Protein AF-A0A231NSI4-F1 (afdb_monomer_lite)

Sequence (99 aa):
MSEAALIKPPKPNGQDPNAVTQKIDQLQQLLDQENLELMEVIAHQLKGIFEGMNAEELKNLVFKMELAIRKSRIGAVSEYLEQIAAIWYAQKAGAAREN

Radius of gyration: 16.17 Å; chains: 1; bounding box: 35×53×41 Å

Secondary structure (DSSP, 8-state):
-------PPPP--S--HHHHHHHHHHHHHHHHTT-HHHHHHHHHHHHHHHHHTT-HHHHHHHHHHHHHHTTT-HHHHHHHHHHHHHHHHHHHHHHTT--

Foldseek 3Di:
DDDPPPPDPPDPQADDLVLLVVLLVVLVVCLVVLVLVVNLVSLVVNLVSCVNVVVVVLNVLSVQLSVCSVVSVSVSVVVSSVVSVVVSVVVVVVVVVVD

Structure (mmCIF, N/CA/C/O backbone):
data_AF-A0A231NSI4-F1
#
_entry.id   AF-A0A231NSI4-F1
#
loop_
_atom_site.group_PDB
_atom_site.id
_atom_site.type_symbol
_atom_site.label_atom_id
_atom_site.label_alt_id
_atom_site.label_comp_id
_atom_site.label_asym_id
_atom_site.label_entity_id
_atom_site.label_seq_id
_atom_site.pdbx_PDB_ins_code
_atom_site.Cartn_x
_atom_site.Cartn_y
_atom_site.Cartn_z
_atom_site.occupancy
_atom_site.B_iso_or_equiv
_atom_site.auth_seq_id
_atom_site.auth_comp_id
_atom_site.auth_asym_id
_atom_site.auth_atom_id
_atom_site.pdbx_PDB_model_num
ATOM 1 N N . MET A 1 1 ? 21.210 -46.634 2.174 1.00 45.59 1 MET A N 1
ATOM 2 C CA . MET A 1 1 ? 21.151 -45.366 2.927 1.00 45.59 1 MET A CA 1
ATOM 3 C C . MET A 1 1 ? 21.383 -44.244 1.926 1.00 45.59 1 MET A C 1
ATOM 5 O O . MET A 1 1 ? 22.528 -43.893 1.686 1.00 45.59 1 MET A O 1
ATOM 9 N N . SER A 1 2 ? 20.340 -43.787 1.237 1.00 47.34 2 SER A N 1
ATOM 10 C CA . SER A 1 2 ? 20.432 -42.657 0.308 1.00 47.34 2 SER A CA 1
ATOM 11 C C . SER A 1 2 ? 19.874 -41.425 1.003 1.00 47.34 2 SER A C 1
ATOM 13 O O . SER A 1 2 ? 18.724 -41.396 1.433 1.00 47.34 2 SER A O 1
ATOM 15 N N . GLU A 1 3 ? 20.758 -40.452 1.164 1.00 48.81 3 GLU A N 1
ATOM 16 C CA . GLU A 1 3 ? 20.540 -39.143 1.753 1.00 48.81 3 GLU A CA 1
ATOM 17 C C . GLU A 1 3 ? 19.424 -38.429 0.980 1.00 48.81 3 GLU A C 1
ATOM 19 O O . GLU A 1 3 ? 19.590 -38.037 -0.176 1.00 48.81 3 GLU A O 1
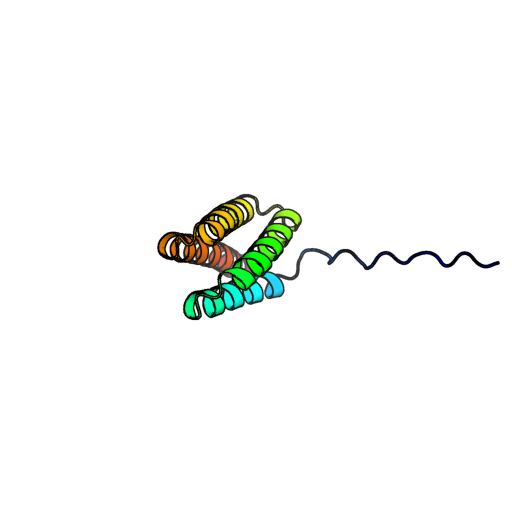ATOM 24 N N . ALA A 1 4 ? 18.242 -38.334 1.593 1.00 51.47 4 ALA A N 1
ATOM 25 C CA . ALA A 1 4 ? 17.148 -37.533 1.075 1.00 51.47 4 ALA A CA 1
ATOM 26 C C . ALA A 1 4 ? 17.568 -36.066 1.193 1.00 51.47 4 ALA A C 1
ATOM 28 O O . ALA A 1 4 ? 17.401 -35.440 2.240 1.00 51.47 4 ALA A O 1
ATOM 29 N N . ALA A 1 5 ? 18.174 -35.547 0.125 1.00 49.06 5 ALA A N 1
ATOM 30 C CA . ALA A 1 5 ? 18.454 -34.134 -0.027 1.00 49.06 5 ALA A CA 1
ATOM 31 C C . ALA A 1 5 ? 17.152 -33.368 0.228 1.00 49.06 5 ALA A C 1
ATOM 33 O O . ALA A 1 5 ? 16.197 -33.454 -0.546 1.00 49.06 5 ALA A O 1
ATOM 34 N N . LEU A 1 6 ? 17.110 -32.665 1.359 1.00 48.22 6 LEU A N 1
ATOM 35 C CA . LEU A 1 6 ? 16.045 -31.748 1.722 1.00 48.22 6 LEU A CA 1
ATOM 36 C C . LEU A 1 6 ? 15.999 -30.674 0.626 1.00 48.22 6 LEU A C 1
ATOM 38 O O . LEU A 1 6 ? 16.779 -29.718 0.640 1.00 48.22 6 LEU A O 1
ATOM 42 N N . ILE A 1 7 ? 15.122 -30.857 -0.361 1.00 50.81 7 ILE A N 1
ATOM 43 C CA . ILE A 1 7 ? 14.807 -29.829 -1.345 1.00 50.81 7 ILE A CA 1
ATOM 44 C C . ILE A 1 7 ? 14.148 -28.710 -0.544 1.00 50.81 7 ILE A C 1
ATOM 46 O O . ILE A 1 7 ? 12.967 -28.771 -0.207 1.00 50.81 7 ILE A O 1
ATOM 50 N N . LYS A 1 8 ? 14.941 -27.703 -0.168 1.00 48.72 8 LYS A N 1
ATOM 51 C CA . LYS A 1 8 ? 14.398 -26.434 0.310 1.00 48.72 8 LYS A CA 1
ATOM 52 C C . LYS A 1 8 ? 13.427 -25.955 -0.775 1.00 48.72 8 LYS A C 1
ATOM 54 O O . LYS A 1 8 ? 13.818 -25.982 -1.946 1.00 48.72 8 LYS A O 1
ATOM 59 N N . PRO A 1 9 ? 12.191 -25.553 -0.430 1.00 42.91 9 PRO A N 1
ATOM 60 C CA . PRO A 1 9 ? 11.275 -25.018 -1.424 1.00 42.91 9 PRO A CA 1
ATOM 61 C C . PRO A 1 9 ? 11.986 -23.881 -2.167 1.00 42.91 9 PRO A C 1
ATOM 63 O O . PRO A 1 9 ? 12.730 -23.122 -1.528 1.00 42.91 9 PRO A O 1
ATOM 66 N N . PRO A 1 10 ? 11.828 -23.781 -3.499 1.00 45.00 10 PRO A N 1
ATOM 67 C CA . PRO A 1 10 ? 12.424 -22.687 -4.243 1.00 45.00 10 PRO A CA 1
ATOM 68 C C . PRO A 1 10 ? 11.982 -21.386 -3.576 1.00 45.00 10 PRO A C 1
ATOM 70 O O . PRO A 1 10 ? 10.789 -21.165 -3.357 1.00 45.00 10 PRO A O 1
ATOM 73 N N . LYS A 1 11 ? 12.950 -20.536 -3.206 1.00 51.03 11 LYS A N 1
ATOM 74 C CA . LYS A 1 11 ? 12.632 -19.142 -2.891 1.00 51.03 11 LYS A CA 1
ATOM 75 C C . LYS A 1 11 ? 11.842 -18.620 -4.093 1.00 51.03 11 LYS A C 1
ATOM 77 O O . LYS A 1 11 ? 12.292 -18.879 -5.212 1.00 51.03 11 LYS A O 1
ATOM 82 N N . PRO A 1 12 ? 10.690 -17.955 -3.905 1.00 46.25 12 PRO A N 1
ATOM 83 C CA . PRO A 1 12 ? 9.988 -17.357 -5.027 1.00 46.25 12 PRO A CA 1
ATOM 84 C C . PRO A 1 12 ? 10.998 -16.457 -5.732 1.00 46.25 12 PRO A C 1
ATOM 86 O O . PRO A 1 12 ? 11.527 -15.524 -5.124 1.00 46.25 12 PRO A O 1
ATOM 89 N N . ASN A 1 13 ? 11.349 -16.819 -6.968 1.00 46.94 13 ASN A N 1
ATOM 90 C CA . ASN A 1 13 ? 12.130 -15.952 -7.828 1.00 46.94 13 ASN A CA 1
ATOM 91 C C . ASN A 1 13 ? 11.374 -14.624 -7.846 1.00 46.94 13 ASN A C 1
ATOM 93 O O . ASN A 1 13 ? 10.215 -14.576 -8.261 1.00 46.94 13 ASN A O 1
ATOM 97 N N . GLY A 1 14 ? 11.999 -13.569 -7.321 1.00 50.31 14 GLY A N 1
ATOM 98 C CA . GLY A 1 14 ? 11.508 -12.216 -7.537 1.00 50.31 14 GLY A CA 1
ATOM 99 C C . GLY A 1 14 ? 11.318 -11.991 -9.037 1.00 50.31 14 GLY A C 1
ATOM 100 O O . GLY A 1 14 ? 12.004 -12.634 -9.829 1.00 50.31 14 GLY A O 1
ATOM 101 N N . GLN A 1 15 ? 10.440 -11.049 -9.393 1.00 58.47 15 GLN A N 1
ATOM 102 C CA . GLN A 1 15 ? 10.170 -10.558 -10.758 1.00 58.47 15 GLN A CA 1
ATOM 103 C C . GLN A 1 15 ? 8.903 -11.084 -11.459 1.00 58.47 15 GLN A C 1
ATOM 105 O O . GLN A 1 15 ? 8.906 -11.181 -12.682 1.00 58.47 15 GLN A O 1
ATOM 110 N N . ASP A 1 16 ? 7.788 -11.332 -10.762 1.00 71.44 16 ASP A N 1
ATOM 111 C CA . ASP A 1 16 ? 6.484 -11.278 -11.448 1.00 71.44 16 ASP A CA 1
ATOM 112 C C . ASP A 1 16 ? 5.793 -9.937 -11.156 1.00 71.44 16 ASP A C 1
ATOM 114 O O . ASP A 1 16 ? 5.248 -9.744 -10.066 1.00 71.44 16 ASP A O 1
ATOM 118 N N . PRO A 1 17 ? 5.801 -8.981 -12.103 1.00 79.88 17 PRO A N 1
ATOM 119 C CA . PRO A 1 17 ? 5.058 -7.741 -11.949 1.00 79.88 17 PRO A CA 1
ATOM 120 C C . PRO A 1 17 ? 3.556 -7.934 -11.738 1.00 79.88 17 PRO A C 1
ATOM 122 O O . PRO A 1 17 ? 2.926 -7.100 -11.090 1.00 79.88 17 PRO A O 1
ATOM 125 N N . ASN A 1 18 ? 2.977 -9.025 -12.241 1.00 86.94 18 ASN A N 1
ATOM 126 C CA . ASN A 1 18 ? 1.567 -9.319 -12.015 1.00 86.94 18 ASN A CA 1
ATOM 127 C C . ASN A 1 18 ? 1.305 -9.644 -10.542 1.00 86.94 18 ASN A C 1
ATOM 129 O O . ASN A 1 18 ? 0.257 -9.275 -10.020 1.00 86.94 18 ASN A O 1
ATOM 133 N N . ALA A 1 19 ? 2.273 -10.246 -9.841 1.00 90.75 19 ALA A N 1
ATOM 134 C CA . ALA A 1 19 ? 2.159 -10.518 -8.411 1.00 90.75 19 ALA A CA 1
ATOM 135 C C . ALA A 1 19 ? 2.115 -9.232 -7.568 1.00 90.75 19 ALA A C 1
ATOM 137 O O . ALA A 1 19 ? 1.468 -9.213 -6.522 1.00 90.75 19 ALA A O 1
ATOM 138 N N . VAL A 1 20 ? 2.773 -8.153 -8.007 1.00 94.50 20 VAL A N 1
ATOM 139 C CA . VAL A 1 20 ? 2.680 -6.841 -7.342 1.00 94.50 20 VAL A CA 1
ATOM 140 C C . VAL A 1 20 ? 1.293 -6.241 -7.549 1.00 94.50 20 VAL A C 1
ATOM 142 O O . VAL A 1 20 ? 0.646 -5.885 -6.569 1.00 94.50 20 VAL A O 1
ATOM 145 N N . THR A 1 21 ? 0.814 -6.190 -8.797 1.00 95.06 21 THR A N 1
ATOM 146 C CA . THR A 1 21 ? -0.523 -5.668 -9.122 1.00 95.06 21 THR A CA 1
ATOM 147 C C . THR A 1 21 ? -1.611 -6.413 -8.346 1.00 95.06 21 THR A C 1
ATOM 149 O O . THR A 1 21 ? -2.396 -5.789 -7.644 1.00 95.06 21 THR A O 1
ATOM 152 N N . GLN A 1 22 ? -1.575 -7.750 -8.344 1.00 95.44 22 GLN A N 1
ATOM 153 C CA . GLN A 1 22 ? -2.522 -8.572 -7.583 1.00 95.44 22 GLN A CA 1
ATOM 154 C C . GLN A 1 22 ? -2.523 -8.251 -6.086 1.00 95.44 22 GLN A C 1
ATOM 156 O O . GLN A 1 22 ? -3.578 -8.249 -5.459 1.00 95.44 22 GLN A O 1
ATOM 161 N N . LYS A 1 23 ? -1.356 -7.979 -5.490 1.00 97.38 23 LYS A N 1
ATOM 162 C CA . LYS A 1 23 ? -1.273 -7.623 -4.067 1.00 97.38 23 LYS A CA 1
ATOM 163 C C . LYS A 1 23 ? -1.818 -6.234 -3.778 1.00 97.38 23 LYS A C 1
ATOM 165 O O . LYS A 1 23 ? -2.442 -6.056 -2.739 1.00 97.38 23 LYS A O 1
ATOM 170 N N . ILE A 1 24 ? -1.591 -5.272 -4.669 1.00 97.62 24 ILE A N 1
ATOM 171 C CA . ILE A 1 24 ? -2.174 -3.930 -4.553 1.00 97.62 24 ILE A CA 1
ATOM 172 C C . ILE A 1 24 ? -3.703 -4.032 -4.616 1.00 97.62 24 ILE A C 1
ATOM 174 O O . ILE A 1 24 ? -4.380 -3.504 -3.738 1.00 97.62 24 ILE A O 1
ATOM 178 N N . ASP A 1 25 ? -4.239 -4.803 -5.563 1.00 97.38 25 ASP A N 1
ATOM 179 C CA . ASP A 1 25 ? -5.684 -5.014 -5.698 1.00 97.38 25 ASP A CA 1
ATOM 180 C C . ASP A 1 25 ? -6.280 -5.729 -4.473 1.00 97.38 25 ASP A C 1
ATOM 182 O O . ASP A 1 25 ? -7.331 -5.338 -3.964 1.00 97.38 25 ASP A O 1
ATOM 186 N N . GLN A 1 26 ? -5.589 -6.746 -3.945 1.00 97.94 26 GLN A N 1
ATOM 187 C CA . GLN A 1 26 ? -5.980 -7.420 -2.703 1.00 97.94 26 GLN A CA 1
ATOM 188 C C . GLN A 1 26 ? -6.012 -6.453 -1.517 1.00 97.94 26 GLN A C 1
ATOM 190 O O . GLN A 1 26 ? -6.959 -6.475 -0.737 1.00 97.94 26 GLN A O 1
ATOM 195 N N . LEU A 1 27 ? -4.998 -5.597 -1.370 1.00 98.31 27 LEU A N 1
ATOM 196 C CA . LEU A 1 27 ? -4.960 -4.602 -0.298 1.00 98.31 27 LEU A CA 1
ATOM 197 C C . LEU A 1 27 ? -6.119 -3.610 -0.405 1.00 98.31 27 LEU A C 1
ATOM 199 O O . LEU A 1 27 ? -6.692 -3.266 0.625 1.00 98.31 27 LEU A O 1
ATOM 203 N N . GLN A 1 28 ? -6.501 -3.209 -1.620 1.00 97.94 28 GLN A N 1
ATOM 204 C CA . GLN A 1 28 ? -7.647 -2.326 -1.836 1.00 97.94 28 GLN A CA 1
ATOM 205 C C . GLN A 1 28 ? -8.956 -2.990 -1.390 1.00 97.94 28 GLN A C 1
ATOM 207 O O . GLN A 1 28 ? -9.710 -2.412 -0.616 1.00 97.94 28 GLN A O 1
ATOM 212 N N . GLN A 1 29 ? -9.184 -4.243 -1.794 1.00 98.19 29 GLN A N 1
ATOM 213 C CA . GLN A 1 29 ? -10.380 -4.997 -1.397 1.00 98.19 29 GLN A CA 1
ATOM 214 C C . GLN A 1 29 ? -10.458 -5.226 0.115 1.00 98.19 29 GLN A C 1
ATOM 216 O O . GLN A 1 29 ? -11.540 -5.196 0.697 1.00 98.19 29 GLN A O 1
ATOM 221 N N . LEU A 1 30 ? -9.319 -5.490 0.758 1.00 98.19 30 LEU A N 1
ATOM 222 C CA . LEU A 1 30 ? -9.263 -5.706 2.201 1.00 98.19 30 LEU A CA 1
ATOM 223 C C . LEU A 1 30 ? -9.448 -4.408 2.987 1.00 98.19 30 LEU A C 1
ATOM 225 O O . LEU A 1 30 ? -10.011 -4.457 4.079 1.00 98.19 30 LEU A O 1
ATOM 229 N N . LEU A 1 31 ? -9.013 -3.272 2.435 1.00 97.00 31 LEU A N 1
ATOM 230 C CA . LEU A 1 31 ? -9.268 -1.953 3.006 1.00 97.00 31 LEU A CA 1
ATOM 231 C C . LEU A 1 31 ? -10.771 -1.651 3.030 1.00 97.00 31 LEU A C 1
ATOM 233 O O . LEU A 1 31 ? -11.277 -1.250 4.073 1.00 97.00 31 LEU A O 1
ATOM 237 N N . ASP A 1 32 ? -11.489 -1.936 1.939 1.00 96.50 32 ASP A N 1
ATOM 238 C CA . ASP A 1 32 ? -12.950 -1.763 1.857 1.00 96.50 32 ASP A CA 1
ATOM 239 C C . ASP A 1 32 ? -13.711 -2.652 2.860 1.00 96.50 32 ASP A C 1
ATOM 241 O O . ASP A 1 32 ? -14.822 -2.335 3.280 1.00 96.50 32 ASP A O 1
ATOM 245 N N . GLN A 1 33 ? -13.111 -3.781 3.244 1.00 96.94 33 GLN A N 1
ATOM 246 C CA . GLN A 1 33 ? -13.645 -4.725 4.231 1.00 96.94 33 GLN A CA 1
ATOM 247 C C . GLN A 1 33 ? -13.139 -4.454 5.657 1.00 96.94 33 GLN A C 1
ATOM 249 O O . GLN A 1 33 ? -13.499 -5.193 6.572 1.00 96.94 33 GLN A O 1
ATOM 254 N N . GLU A 1 34 ? -12.261 -3.463 5.838 1.00 95.44 34 GLU A N 1
ATOM 255 C CA . GLU A 1 34 ? -11.526 -3.185 7.079 1.00 95.44 34 GLU A CA 1
ATOM 256 C C . GLU A 1 34 ? -10.830 -4.426 7.684 1.00 95.44 34 GLU A C 1
ATOM 258 O O . GLU A 1 34 ? -10.648 -4.549 8.898 1.00 95.44 34 GLU A O 1
ATOM 263 N N . ASN A 1 35 ? -10.395 -5.367 6.839 1.00 97.44 35 ASN A N 1
ATOM 264 C CA . ASN A 1 35 ? -9.780 -6.622 7.272 1.00 97.44 35 ASN A CA 1
ATOM 265 C C . ASN A 1 35 ? -8.278 -6.445 7.555 1.00 97.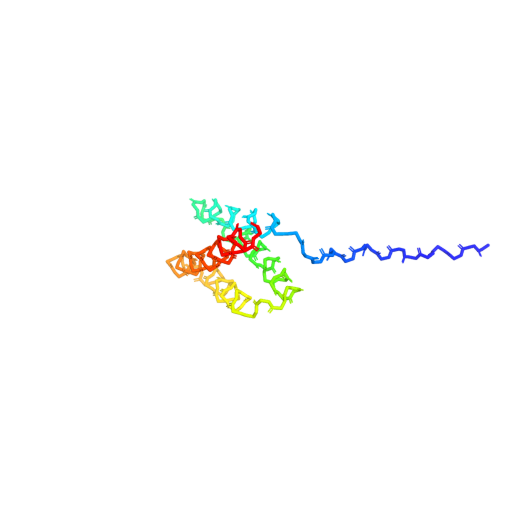44 35 ASN A C 1
ATOM 267 O O . ASN A 1 35 ? -7.413 -6.918 6.812 1.00 97.44 35 ASN A O 1
ATOM 271 N N . LEU A 1 36 ? -7.966 -5.743 8.647 1.00 95.00 36 LEU A N 1
ATOM 272 C CA . LEU A 1 36 ? -6.602 -5.326 8.995 1.00 95.00 36 LEU A CA 1
ATOM 273 C C . LEU A 1 36 ? -5.628 -6.485 9.222 1.00 95.00 36 LEU A C 1
ATOM 275 O O . LEU A 1 36 ? -4.452 -6.366 8.877 1.00 95.00 36 LEU A O 1
ATOM 279 N N . GLU A 1 37 ? -6.104 -7.604 9.767 1.00 96.62 37 GLU A N 1
ATOM 280 C CA . GLU A 1 37 ? -5.266 -8.782 10.014 1.00 96.62 37 GLU A CA 1
ATOM 281 C C . GLU A 1 37 ? -4.705 -9.339 8.704 1.00 96.62 37 GLU A C 1
ATOM 283 O O . GLU A 1 37 ? -3.498 -9.556 8.569 1.00 96.62 37 GLU A O 1
ATOM 288 N N . LEU A 1 38 ? -5.569 -9.517 7.701 1.00 97.69 38 LEU A N 1
ATOM 289 C CA . LEU A 1 38 ? -5.136 -10.025 6.407 1.00 97.69 38 LEU A CA 1
ATOM 290 C C . LEU A 1 38 ? -4.363 -8.961 5.617 1.00 97.69 38 LEU A C 1
ATOM 292 O O . LEU A 1 38 ? -3.397 -9.302 4.931 1.00 97.69 38 LEU A O 1
ATOM 296 N N . MET A 1 39 ? -4.711 -7.675 5.759 1.00 98.19 39 MET A N 1
ATOM 297 C CA . MET A 1 39 ? -3.929 -6.584 5.166 1.00 98.19 39 MET A CA 1
ATOM 298 C C . MET A 1 39 ? -2.476 -6.601 5.634 1.00 98.19 39 MET A C 1
ATOM 300 O O . MET A 1 39 ? -1.581 -6.434 4.808 1.00 98.19 39 MET A O 1
ATOM 304 N N . GLU A 1 40 ? -2.218 -6.824 6.926 1.00 98.12 40 GLU A N 1
ATOM 305 C CA . GLU A 1 40 ? -0.851 -6.872 7.453 1.00 98.12 40 GLU A CA 1
ATOM 306 C C . GLU A 1 40 ? -0.029 -7.981 6.779 1.00 98.12 40 GLU A C 1
ATOM 308 O O . GLU A 1 40 ? 1.108 -7.749 6.358 1.00 98.12 40 GLU A O 1
ATOM 313 N N . VAL A 1 41 ? -0.618 -9.169 6.608 1.00 97.94 41 VAL A N 1
ATOM 314 C CA . VAL A 1 41 ? 0.036 -10.303 5.939 1.00 97.94 41 VAL A CA 1
ATOM 315 C C . VAL A 1 41 ? 0.370 -9.963 4.485 1.00 97.94 41 VAL A C 1
ATOM 317 O O . VAL A 1 41 ? 1.499 -10.195 4.039 1.00 97.94 41 VAL A O 1
ATOM 320 N N . ILE A 1 42 ? -0.580 -9.393 3.739 1.00 98.06 42 ILE A N 1
ATOM 321 C CA . ILE A 1 42 ? -0.361 -9.027 2.333 1.00 98.06 42 ILE A CA 1
ATOM 322 C C . ILE A 1 42 ? 0.664 -7.892 2.210 1.00 98.06 42 ILE A C 1
ATOM 324 O O . ILE A 1 42 ? 1.556 -7.973 1.361 1.00 98.06 42 ILE A O 1
ATOM 328 N N . ALA A 1 43 ? 0.610 -6.884 3.085 1.00 98.12 43 ALA A N 1
ATOM 329 C CA . ALA A 1 43 ? 1.588 -5.799 3.137 1.00 98.12 43 ALA A CA 1
ATOM 330 C C . ALA A 1 43 ? 3.002 -6.340 3.397 1.00 98.12 43 ALA A C 1
ATOM 332 O O . ALA A 1 43 ? 3.945 -5.991 2.686 1.00 98.12 43 ALA A O 1
ATOM 333 N N . HIS A 1 44 ? 3.158 -7.268 4.343 1.00 97.56 44 HIS A N 1
ATOM 334 C CA . HIS A 1 44 ? 4.449 -7.892 4.622 1.00 97.56 44 HIS A CA 1
ATOM 335 C C . HIS A 1 44 ? 5.018 -8.630 3.398 1.00 97.56 44 HIS A C 1
ATOM 337 O O . HIS A 1 44 ? 6.202 -8.502 3.078 1.00 97.56 44 HIS A O 1
ATOM 343 N N . GLN A 1 45 ? 4.173 -9.370 2.674 1.00 96.75 45 GLN A N 1
ATOM 344 C CA . GLN A 1 45 ? 4.576 -10.054 1.441 1.00 96.75 45 GLN A CA 1
ATOM 345 C C . GLN A 1 45 ? 4.969 -9.066 0.337 1.00 96.75 45 GLN A C 1
ATOM 347 O O . GLN A 1 45 ? 5.978 -9.269 -0.337 1.00 96.75 45 GLN A O 1
ATOM 352 N N . LEU A 1 46 ? 4.192 -7.994 0.157 1.00 97.00 46 LEU A N 1
ATOM 353 C CA . LEU A 1 46 ? 4.463 -6.957 -0.837 1.00 97.00 46 LEU A CA 1
ATOM 354 C C . LEU A 1 46 ? 5.797 -6.247 -0.560 1.00 97.00 46 LEU A C 1
ATOM 356 O O . LEU A 1 46 ? 6.592 -6.043 -1.476 1.00 97.00 46 LEU A O 1
ATOM 360 N N . LYS A 1 47 ? 6.096 -5.966 0.713 1.00 96.88 47 LYS A N 1
ATOM 361 C CA . LYS A 1 47 ? 7.390 -5.423 1.149 1.00 96.88 47 LYS A CA 1
ATOM 362 C C . LYS A 1 47 ? 8.547 -6.336 0.745 1.00 96.88 47 LYS A C 1
ATOM 364 O O . LYS A 1 47 ? 9.544 -5.854 0.217 1.00 96.88 47 LYS A O 1
ATOM 369 N N . GLY A 1 48 ? 8.402 -7.647 0.955 1.00 95.62 48 GLY A N 1
ATOM 370 C CA . GLY A 1 48 ? 9.406 -8.637 0.556 1.00 95.62 48 GLY A CA 1
ATOM 371 C C . GLY A 1 48 ? 9.633 -8.690 -0.958 1.00 95.62 48 GLY A C 1
ATOM 372 O O . GLY A 1 48 ? 10.766 -8.863 -1.402 1.00 95.62 48 GLY A O 1
ATOM 373 N N . ILE A 1 49 ? 8.582 -8.484 -1.759 1.00 94.31 49 ILE A N 1
ATOM 374 C CA . ILE A 1 49 ? 8.717 -8.382 -3.218 1.00 94.31 49 ILE A CA 1
ATOM 375 C C . ILE A 1 49 ? 9.512 -7.131 -3.597 1.00 94.31 49 ILE A C 1
ATOM 377 O O . ILE A 1 49 ? 10.461 -7.239 -4.370 1.00 94.31 49 ILE A O 1
ATOM 381 N N . PHE A 1 50 ? 9.186 -5.967 -3.030 1.00 95.38 50 PHE A N 1
ATOM 382 C CA . PHE A 1 50 ? 9.924 -4.737 -3.327 1.00 95.38 50 PHE A CA 1
ATOM 383 C C . PHE A 1 50 ? 11.379 -4.772 -2.849 1.00 95.38 50 PHE A C 1
ATOM 385 O O . PHE A 1 50 ? 12.244 -4.261 -3.558 1.00 95.38 50 PHE A O 1
ATOM 392 N N . GLU A 1 51 ? 11.672 -5.434 -1.725 1.00 94.50 51 GLU A N 1
ATOM 393 C CA . GLU A 1 51 ? 13.049 -5.751 -1.315 1.00 94.50 51 GLU A CA 1
ATOM 394 C C . GLU A 1 51 ? 13.771 -6.552 -2.410 1.00 94.50 51 GLU A C 1
ATOM 396 O O . GLU A 1 51 ? 14.839 -6.157 -2.865 1.00 94.50 51 GLU A O 1
ATOM 401 N N . GLY A 1 52 ? 13.161 -7.636 -2.905 1.00 92.50 52 GLY A N 1
ATOM 402 C CA . GLY A 1 52 ? 13.742 -8.465 -3.966 1.00 92.50 52 GLY A CA 1
ATOM 403 C C . GLY A 1 52 ? 13.900 -7.752 -5.315 1.00 92.50 52 GLY A C 1
ATOM 404 O O . GLY A 1 52 ? 14.722 -8.159 -6.134 1.00 92.50 52 GLY A O 1
ATOM 405 N N . MET A 1 53 ? 13.134 -6.686 -5.550 1.00 91.56 53 MET A N 1
ATOM 406 C CA . MET A 1 53 ? 13.228 -5.835 -6.739 1.00 91.56 53 MET A CA 1
ATOM 407 C C . MET A 1 53 ? 14.223 -4.676 -6.585 1.00 91.56 53 MET A C 1
ATOM 409 O O . MET A 1 53 ? 14.419 -3.931 -7.542 1.00 91.56 53 MET A O 1
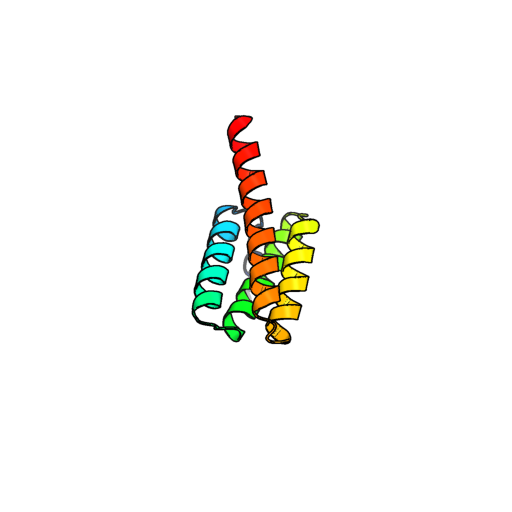ATOM 413 N N . ASN A 1 54 ? 14.828 -4.495 -5.405 1.00 92.75 54 ASN A N 1
ATOM 414 C CA . ASN A 1 54 ? 15.590 -3.296 -5.040 1.00 92.75 54 ASN A CA 1
ATOM 415 C C . ASN A 1 54 ? 14.781 -1.988 -5.204 1.00 92.75 54 ASN A C 1
ATOM 417 O O . ASN A 1 54 ? 15.335 -0.927 -5.489 1.00 92.75 54 ASN A O 1
ATOM 421 N N . ALA A 1 55 ? 13.458 -2.051 -5.026 1.00 93.62 55 ALA A N 1
ATOM 422 C CA . ALA A 1 55 ? 12.552 -0.909 -5.128 1.00 93.62 55 ALA A CA 1
ATOM 423 C C . ALA A 1 55 ? 12.400 -0.221 -3.759 1.00 93.62 55 ALA A C 1
ATOM 425 O O . ALA A 1 55 ? 11.360 -0.313 -3.104 1.00 93.62 55 ALA A O 1
ATOM 426 N N . GLU A 1 56 ? 13.465 0.444 -3.308 1.00 96.25 56 GLU A N 1
ATOM 427 C CA . GLU A 1 56 ? 13.593 0.944 -1.929 1.00 96.25 56 GLU A CA 1
ATOM 428 C C . GLU A 1 56 ? 12.500 1.959 -1.540 1.00 96.25 56 GLU A C 1
ATOM 430 O O . GLU A 1 56 ? 12.000 1.938 -0.415 1.00 96.25 56 GLU A O 1
ATOM 435 N N . GLU A 1 57 ? 12.071 2.818 -2.467 1.00 96.94 57 GLU A N 1
ATOM 436 C CA . GLU A 1 57 ? 10.972 3.766 -2.233 1.00 96.94 57 GLU A CA 1
ATOM 437 C C . GLU A 1 57 ? 9.653 3.041 -1.919 1.00 96.94 57 GLU A C 1
ATOM 439 O O . GLU A 1 57 ? 9.029 3.283 -0.882 1.00 96.94 57 GLU A O 1
ATOM 444 N N . LEU A 1 58 ? 9.266 2.092 -2.776 1.00 97.56 58 LEU A N 1
ATOM 445 C CA . LEU A 1 58 ? 8.036 1.314 -2.633 1.00 97.56 58 LEU A CA 1
ATOM 446 C C . LEU A 1 58 ? 8.067 0.434 -1.380 1.00 97.56 58 LEU A C 1
ATOM 448 O O . LEU A 1 58 ? 7.100 0.393 -0.620 1.00 97.56 58 LEU A O 1
ATOM 452 N N . LYS A 1 59 ? 9.202 -0.210 -1.101 1.00 98.00 59 LYS A N 1
ATOM 453 C CA . LYS A 1 59 ? 9.427 -0.967 0.137 1.00 98.00 59 LYS A CA 1
ATOM 454 C C . LYS A 1 59 ? 9.188 -0.107 1.382 1.00 98.00 59 LYS A C 1
ATOM 456 O O . LYS A 1 59 ? 8.498 -0.543 2.306 1.00 98.00 59 LYS A O 1
ATOM 461 N N . ASN A 1 60 ? 9.735 1.108 1.414 1.00 98.44 60 ASN A N 1
ATOM 462 C CA . ASN A 1 60 ? 9.584 2.007 2.556 1.00 98.44 60 ASN A CA 1
ATOM 463 C C . ASN A 1 60 ? 8.142 2.499 2.728 1.00 98.44 60 ASN A C 1
ATOM 465 O O . ASN A 1 60 ? 7.675 2.634 3.862 1.00 98.44 60 ASN A O 1
ATOM 469 N N . LEU A 1 61 ? 7.413 2.728 1.634 1.00 98.62 61 LEU A N 1
ATOM 470 C CA . LEU A 1 61 ? 5.985 3.048 1.690 1.00 98.62 61 LEU A CA 1
ATOM 471 C C . LEU A 1 61 ? 5.163 1.884 2.250 1.00 98.62 61 LEU A C 1
ATOM 473 O O . LEU A 1 61 ? 4.370 2.092 3.168 1.00 98.62 61 LEU A O 1
ATOM 477 N N . VAL A 1 62 ? 5.405 0.653 1.787 1.00 98.50 62 VAL A N 1
ATOM 478 C CA . VAL A 1 62 ? 4.720 -0.533 2.327 1.00 98.50 62 VAL A CA 1
ATOM 479 C C . VAL A 1 62 ? 5.022 -0.715 3.813 1.00 98.50 62 VAL A C 1
ATOM 481 O O . VAL A 1 62 ? 4.120 -1.016 4.589 1.00 98.50 62 VAL A O 1
ATOM 484 N N . PHE A 1 63 ? 6.263 -0.480 4.247 1.00 98.44 63 PHE A N 1
ATOM 485 C CA . PHE A 1 63 ? 6.609 -0.528 5.668 1.00 98.44 63 PHE A CA 1
ATOM 486 C C . PHE A 1 63 ? 5.828 0.504 6.500 1.00 98.44 63 PHE A C 1
ATOM 488 O O . PHE A 1 63 ? 5.315 0.176 7.571 1.00 98.44 63 PHE A O 1
ATOM 495 N N . LYS A 1 64 ? 5.693 1.745 6.012 1.00 98.69 64 LYS A N 1
ATOM 496 C CA . LYS A 1 64 ? 4.884 2.781 6.680 1.00 98.69 64 LYS A CA 1
ATOM 497 C C . LYS A 1 64 ? 3.404 2.397 6.742 1.00 98.69 64 LYS A C 1
ATOM 499 O O . LYS A 1 64 ? 2.778 2.582 7.785 1.00 98.69 64 LYS A O 1
ATOM 504 N N . MET A 1 65 ? 2.875 1.814 5.669 1.00 98.62 65 MET A N 1
ATOM 505 C CA . MET A 1 65 ? 1.513 1.285 5.618 1.00 98.62 65 MET A CA 1
ATOM 506 C C . MET A 1 65 ? 1.307 0.144 6.626 1.00 98.62 65 MET A C 1
ATOM 508 O O . MET A 1 65 ? 0.350 0.187 7.390 1.00 98.62 65 MET A O 1
ATOM 512 N N . GLU A 1 66 ? 2.232 -0.819 6.711 1.00 98.00 66 GLU A N 1
ATOM 513 C CA . GLU A 1 66 ? 2.210 -1.920 7.693 1.00 98.00 66 GLU A CA 1
ATOM 514 C C . GLU A 1 66 ? 2.159 -1.378 9.135 1.00 98.00 66 GLU A C 1
ATOM 516 O O . GLU A 1 66 ? 1.367 -1.836 9.960 1.00 98.00 66 GLU A O 1
ATOM 521 N N . LEU A 1 67 ? 2.938 -0.332 9.440 1.00 98.19 67 LEU A N 1
ATOM 522 C CA . LEU A 1 67 ? 2.874 0.351 10.737 1.00 98.19 67 LEU A CA 1
ATOM 523 C C . LEU A 1 67 ? 1.544 1.082 10.977 1.00 98.19 67 LEU A C 1
ATOM 525 O O . LEU A 1 67 ? 1.110 1.176 12.127 1.00 98.19 67 LEU A O 1
ATOM 529 N N . ALA A 1 68 ? 0.917 1.634 9.937 1.00 98.25 68 ALA A N 1
ATOM 530 C CA . ALA A 1 68 ? -0.393 2.273 10.036 1.00 98.25 68 ALA A CA 1
ATOM 531 C C . ALA A 1 68 ? -1.512 1.245 10.275 1.00 98.25 68 ALA A C 1
ATOM 533 O O . ALA A 1 68 ? -2.362 1.491 11.133 1.00 98.25 68 ALA A O 1
ATOM 534 N N . ILE A 1 69 ? -1.453 0.083 9.610 1.00 98.12 69 ILE A N 1
ATOM 535 C CA . ILE A 1 69 ? -2.361 -1.061 9.805 1.00 98.12 69 ILE A CA 1
ATOM 536 C C . ILE A 1 69 ? -2.318 -1.522 11.266 1.00 98.12 69 ILE A C 1
ATOM 538 O O . ILE A 1 69 ? -3.349 -1.534 11.934 1.00 98.12 69 ILE A O 1
ATOM 542 N N . ARG A 1 70 ? -1.119 -1.774 11.813 1.00 97.31 70 ARG A N 1
ATOM 543 C CA . ARG A 1 70 ? -0.924 -2.177 13.224 1.00 97.31 70 ARG A CA 1
ATOM 544 C C . ARG A 1 70 ? -1.435 -1.165 14.250 1.00 97.31 70 ARG A C 1
ATOM 546 O O . ARG A 1 70 ? -1.626 -1.501 15.413 1.00 97.31 70 ARG A O 1
ATOM 553 N N . LYS A 1 71 ? -1.591 0.095 13.842 1.00 97.81 71 LYS A N 1
ATOM 554 C CA . LYS A 1 71 ? -2.117 1.187 14.674 1.00 97.81 71 LYS A CA 1
ATOM 555 C C . LYS A 1 71 ? -3.578 1.514 14.355 1.00 97.81 71 LYS A C 1
ATOM 557 O O . LYS A 1 71 ? -4.071 2.518 14.865 1.00 97.81 71 LYS A O 1
ATOM 562 N N . SER A 1 72 ? -4.224 0.736 13.486 1.00 97.19 72 SER A N 1
ATOM 563 C CA . SER A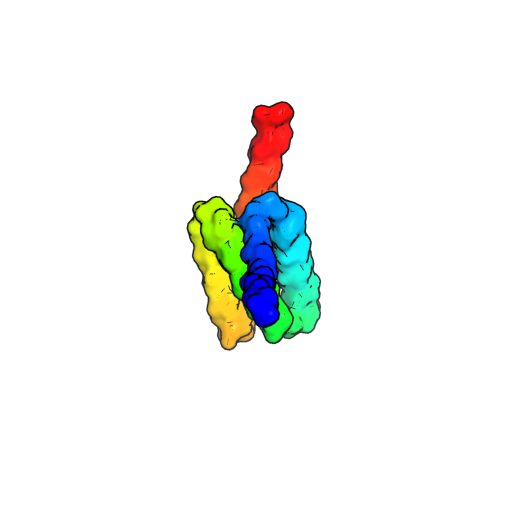 1 72 ? -5.602 0.936 13.020 1.00 97.19 72 SER A CA 1
ATOM 564 C C . SER A 1 72 ? -5.859 2.345 12.466 1.00 97.19 72 SER A C 1
ATOM 566 O O . SER A 1 72 ? -6.932 2.917 12.634 1.00 97.19 72 SER A O 1
ATOM 568 N N . ARG A 1 73 ? -4.856 2.944 11.810 1.00 97.81 73 ARG A N 1
ATOM 569 C CA . ARG A 1 73 ? -4.940 4.299 11.237 1.00 97.81 73 ARG A CA 1
ATOM 570 C C . ARG A 1 73 ? -5.412 4.242 9.786 1.00 97.81 73 ARG A C 1
ATOM 572 O O . ARG A 1 73 ? -4.623 4.508 8.885 1.00 97.81 73 ARG A O 1
ATOM 579 N N . ILE A 1 74 ? -6.683 3.906 9.569 1.00 95.88 74 ILE A N 1
ATOM 580 C CA . ILE A 1 74 ? -7.259 3.618 8.239 1.00 95.88 74 ILE A CA 1
ATOM 581 C C . ILE A 1 74 ? -6.992 4.722 7.207 1.00 95.88 74 ILE A C 1
ATOM 583 O O . ILE A 1 74 ? -6.554 4.420 6.102 1.00 95.88 74 ILE A O 1
ATOM 587 N N . GLY A 1 75 ? -7.150 5.998 7.578 1.00 96.94 75 GLY A N 1
ATOM 588 C CA . GLY A 1 75 ? -6.859 7.118 6.670 1.00 96.94 75 GLY A CA 1
ATOM 589 C C . GLY A 1 75 ? -5.418 7.097 6.143 1.00 96.94 75 GLY A C 1
ATOM 590 O O . GLY A 1 75 ? -5.195 7.159 4.940 1.00 96.94 75 GLY A O 1
ATOM 591 N N . ALA A 1 76 ? -4.442 6.875 7.029 1.00 97.81 76 ALA A N 1
ATOM 592 C CA . ALA A 1 76 ? -3.040 6.749 6.632 1.00 97.81 76 ALA A CA 1
ATOM 593 C C . ALA A 1 76 ? -2.772 5.472 5.814 1.00 97.81 76 ALA A C 1
ATOM 595 O O . ALA A 1 76 ? -1.899 5.470 4.951 1.00 97.81 76 ALA A O 1
ATOM 596 N N . VAL A 1 77 ? -3.504 4.380 6.074 1.00 98.19 77 VAL A N 1
ATOM 597 C CA . VAL A 1 77 ? -3.413 3.156 5.261 1.00 98.19 77 VAL A CA 1
ATOM 598 C C . VAL A 1 77 ? -3.837 3.440 3.819 1.00 98.19 77 VAL A C 1
ATOM 600 O O . VAL A 1 77 ? -3.089 3.090 2.909 1.00 98.19 77 VAL A O 1
ATOM 603 N N . SER A 1 78 ? -4.969 4.125 3.620 1.00 98.12 78 SER A N 1
ATOM 604 C CA . SER A 1 78 ? -5.452 4.527 2.290 1.00 98.12 78 SER A CA 1
ATOM 605 C C . SER A 1 78 ? -4.440 5.418 1.570 1.00 98.12 78 SER A C 1
ATOM 607 O O . SER A 1 78 ? -4.044 5.117 0.449 1.00 98.12 78 SER A O 1
ATOM 609 N N . GLU A 1 79 ? -3.936 6.459 2.244 1.00 98.44 79 GLU A N 1
ATOM 610 C CA . GLU A 1 79 ? -2.959 7.392 1.666 1.00 98.44 79 GLU A CA 1
ATOM 611 C C . GLU A 1 79 ? -1.676 6.694 1.198 1.00 98.44 79 GLU A C 1
ATOM 613 O O . GLU A 1 79 ? -1.131 7.022 0.140 1.00 98.44 79 GLU A O 1
ATOM 618 N N . TYR A 1 80 ? -1.157 5.744 1.982 1.00 98.62 80 TYR A N 1
ATOM 619 C CA . TYR A 1 80 ? 0.030 4.996 1.577 1.00 98.62 80 TYR A CA 1
ATOM 620 C C . TYR A 1 80 ? -0.270 4.013 0.447 1.00 98.62 80 TYR A C 1
ATOM 622 O O . TYR A 1 80 ? 0.547 3.897 -0.466 1.00 98.62 80 TYR A O 1
ATOM 630 N N . LEU A 1 81 ? -1.418 3.330 0.477 1.00 98.31 81 LEU A N 1
ATOM 631 C CA . LEU A 1 81 ? -1.812 2.403 -0.583 1.00 98.31 81 LEU A CA 1
ATOM 632 C C . LEU A 1 81 ? -1.969 3.124 -1.931 1.00 98.31 81 LEU A C 1
ATOM 634 O O . LEU A 1 81 ? -1.443 2.651 -2.939 1.00 98.31 81 LEU A O 1
ATOM 638 N N . GLU A 1 82 ? -2.593 4.302 -1.937 1.00 98.06 82 GLU A N 1
ATOM 639 C CA . GLU A 1 82 ? -2.721 5.151 -3.126 1.00 98.06 82 GLU A CA 1
ATOM 640 C C . GLU A 1 82 ? -1.356 5.578 -3.682 1.00 98.06 82 GLU A C 1
ATO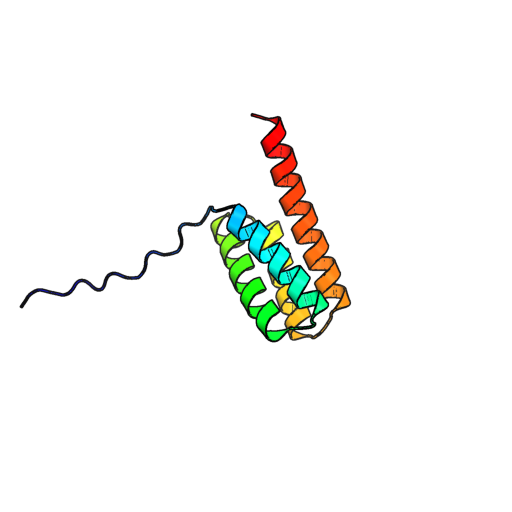M 642 O O . GLU A 1 82 ? -1.120 5.476 -4.887 1.00 98.06 82 GLU A O 1
ATOM 647 N N . GLN A 1 83 ? -0.421 5.996 -2.820 1.00 98.31 83 GLN A N 1
ATOM 648 C CA . GLN A 1 83 ? 0.942 6.353 -3.239 1.00 98.31 83 GLN A CA 1
ATOM 649 C C . GLN A 1 83 ? 1.684 5.164 -3.862 1.00 98.31 83 GLN A C 1
ATOM 651 O O . GLN A 1 83 ? 2.320 5.307 -4.908 1.00 98.31 83 GLN A O 1
ATOM 656 N N . ILE A 1 84 ? 1.586 3.984 -3.243 1.00 98.19 84 ILE A N 1
ATOM 657 C CA . ILE A 1 84 ? 2.206 2.747 -3.739 1.00 98.19 84 ILE A CA 1
ATOM 658 C C . ILE A 1 84 ? 1.650 2.398 -5.123 1.00 98.19 84 ILE A C 1
ATOM 660 O O . ILE A 1 84 ? 2.424 2.137 -6.047 1.00 98.19 84 ILE A O 1
ATOM 664 N N . ALA A 1 85 ? 0.324 2.438 -5.279 1.00 97.25 85 ALA A N 1
ATOM 665 C CA . ALA A 1 85 ? -0.349 2.177 -6.545 1.00 97.25 85 ALA A CA 1
ATOM 666 C C . ALA A 1 85 ? 0.075 3.179 -7.629 1.00 97.25 85 ALA A C 1
ATOM 668 O O . ALA A 1 85 ? 0.467 2.775 -8.725 1.00 97.25 85 ALA A O 1
ATOM 669 N N . ALA A 1 86 ? 0.069 4.477 -7.318 1.00 96.75 86 ALA A N 1
ATOM 670 C CA . ALA A 1 86 ? 0.437 5.529 -8.260 1.00 96.75 86 ALA A CA 1
ATOM 671 C C . ALA A 1 86 ? 1.868 5.359 -8.794 1.00 96.75 86 ALA A C 1
ATOM 673 O O . ALA A 1 86 ? 2.081 5.388 -10.008 1.00 96.75 86 ALA A O 1
ATOM 674 N N . ILE A 1 87 ? 2.840 5.127 -7.906 1.00 95.62 87 ILE A N 1
ATOM 675 C CA . ILE A 1 87 ? 4.244 4.928 -8.292 1.00 95.62 87 ILE A CA 1
ATOM 676 C C . ILE A 1 87 ? 4.394 3.656 -9.136 1.00 95.62 87 ILE A C 1
ATOM 678 O O . ILE A 1 87 ? 5.020 3.692 -10.198 1.00 95.62 87 ILE A O 1
ATOM 682 N N . TRP A 1 88 ? 3.795 2.541 -8.703 1.00 95.06 88 TRP A N 1
ATOM 683 C CA . TRP A 1 88 ? 3.877 1.266 -9.419 1.00 95.06 88 TRP A CA 1
ATOM 684 C C . TRP A 1 88 ? 3.320 1.363 -10.845 1.00 95.06 88 TRP A C 1
ATOM 686 O O . TRP A 1 88 ? 3.976 0.961 -11.812 1.00 95.06 88 TRP A O 1
ATOM 696 N N . TYR A 1 89 ? 2.128 1.941 -11.000 1.00 91.75 89 TYR A N 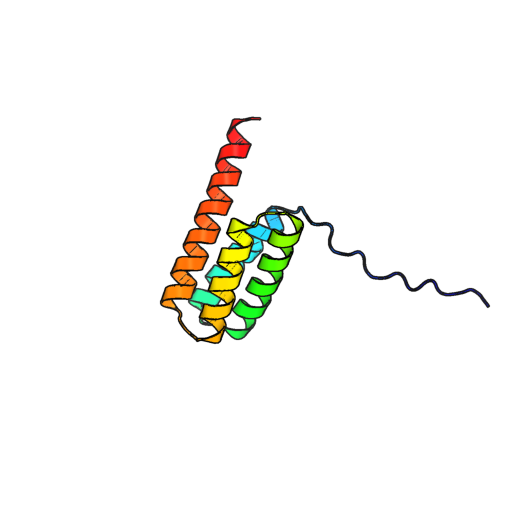1
ATOM 697 C CA . TYR A 1 89 ? 1.483 2.062 -12.304 1.00 91.75 89 TYR A CA 1
ATOM 698 C C . TYR A 1 89 ? 2.175 3.085 -13.211 1.00 91.75 89 TYR A C 1
ATOM 700 O O . TYR A 1 89 ? 2.281 2.845 -14.416 1.00 91.75 89 TYR A O 1
ATOM 708 N N . ALA A 1 90 ? 2.726 4.171 -12.660 1.00 90.50 90 ALA A N 1
ATOM 709 C CA . ALA A 1 90 ? 3.528 5.121 -13.430 1.00 90.50 90 ALA A CA 1
ATOM 710 C C . ALA A 1 90 ? 4.786 4.463 -14.026 1.00 90.50 90 ALA A C 1
ATOM 712 O O . ALA A 1 90 ? 5.071 4.641 -15.213 1.00 90.50 90 ALA A O 1
ATOM 713 N N . GLN A 1 91 ? 5.496 3.638 -13.246 1.00 87.44 91 GLN A N 1
ATOM 714 C CA . GLN A 1 91 ? 6.665 2.887 -13.728 1.00 87.44 91 GLN A CA 1
ATOM 715 C C . GLN A 1 91 ? 6.300 1.921 -14.867 1.00 87.44 91 GLN A C 1
ATOM 717 O O . GLN A 1 91 ? 7.053 1.775 -15.832 1.00 87.44 91 GLN A O 1
ATOM 722 N N . LYS A 1 92 ? 5.119 1.292 -14.803 1.00 79.69 92 LYS A N 1
ATOM 723 C CA . LYS A 1 92 ? 4.625 0.400 -15.864 1.00 79.69 92 LYS A CA 1
ATOM 724 C C . LYS A 1 92 ? 4.192 1.130 -17.128 1.00 79.69 92 LYS A C 1
ATOM 726 O O . LYS A 1 92 ? 4.483 0.652 -18.223 1.00 79.69 92 LYS A O 1
ATOM 731 N N . ALA A 1 93 ? 3.551 2.286 -16.994 1.00 72.44 93 ALA A N 1
ATOM 732 C CA . ALA A 1 93 ? 3.166 3.108 -18.135 1.00 72.44 93 ALA A CA 1
ATOM 733 C C . ALA A 1 93 ? 4.386 3.681 -18.878 1.00 72.44 93 ALA A C 1
ATOM 735 O O . ALA A 1 93 ? 4.361 3.774 -20.104 1.00 72.44 93 ALA A O 1
ATOM 736 N N . GLY A 1 94 ? 5.458 4.029 -18.154 1.00 62.38 94 GLY A N 1
ATOM 737 C CA . GLY A 1 94 ? 6.734 4.449 -18.742 1.00 62.38 94 GLY A CA 1
ATOM 738 C C . GLY A 1 94 ? 7.411 3.327 -19.534 1.00 62.38 94 GLY A C 1
ATOM 739 O O . GLY A 1 94 ? 7.727 3.510 -20.705 1.00 62.38 94 GLY A O 1
ATOM 740 N N . ALA A 1 95 ? 7.528 2.133 -18.943 1.00 59.66 95 ALA A N 1
ATOM 741 C CA . ALA A 1 95 ? 8.154 0.973 -19.589 1.00 59.66 95 ALA A CA 1
ATOM 742 C C . ALA A 1 95 ? 7.422 0.485 -20.859 1.00 59.66 95 ALA A C 1
ATOM 744 O O . ALA A 1 95 ? 8.034 -0.113 -21.742 1.00 59.66 95 ALA A O 1
ATOM 745 N N . ALA A 1 96 ? 6.114 0.737 -20.974 1.00 56.69 96 ALA A N 1
ATOM 746 C CA . ALA A 1 96 ? 5.327 0.382 -22.156 1.00 56.69 96 ALA A CA 1
ATOM 747 C C . ALA A 1 96 ? 5.561 1.312 -23.363 1.00 56.69 96 ALA A C 1
ATOM 749 O O . ALA A 1 96 ? 5.168 0.963 -24.470 1.00 56.69 96 ALA A O 1
ATOM 750 N N . ARG A 1 97 ? 6.161 2.495 -23.164 1.00 48.81 97 ARG A N 1
ATOM 751 C CA . ARG A 1 97 ? 6.405 3.484 -24.232 1.00 48.81 97 ARG A CA 1
ATOM 752 C C . ARG A 1 97 ? 7.797 3.397 -24.859 1.00 48.81 97 ARG A C 1
ATOM 754 O O . ARG A 1 97 ? 8.028 4.039 -25.877 1.00 48.81 97 ARG A O 1
ATOM 761 N N . GLU A 1 98 ? 8.706 2.641 -24.253 1.00 48.25 98 GLU A N 1
ATOM 762 C CA . GLU A 1 98 ? 10.090 2.470 -24.718 1.00 48.25 98 GLU A CA 1
ATOM 763 C C . GLU A 1 98 ? 10.309 1.157 -25.498 1.00 48.25 98 GLU A C 1
ATOM 765 O O . GLU A 1 98 ? 11.442 0.862 -25.875 1.00 48.25 98 GLU A O 1
ATOM 770 N N . ASN A 1 99 ? 9.241 0.386 -25.753 1.00 41.31 99 ASN A N 1
ATOM 771 C CA . ASN A 1 99 ? 9.257 -0.846 -26.554 1.00 41.31 99 ASN A CA 1
ATOM 772 C C . ASN A 1 99 ? 8.544 -0.674 -27.896 1.00 41.31 99 ASN A C 1
ATOM 774 O O . ASN A 1 99 ? 7.448 -0.067 -27.903 1.00 41.31 99 ASN A O 1
#

pLDDT: mean 85.78, std 19.34, range [41.31, 98.69]